Protein AF-A0A093XLX3-F1 (afdb_monomer_lite)

Radius of gyration: 15.16 Å; chains: 1; bounding box: 45×18×30 Å

Sequence (67 aa):
MLAQNGVACIGTIAEQTYADSTIILESADDTFAETLRTASGATNTEMESADGGKTWTIAKITIPAMK

Structure (mmCIF, N/CA/C/O backbone):
data_AF-A0A093XLX3-F1
#
_entry.id   AF-A0A093XLX3-F1
#
loop_
_atom_site.group_PDB
_atom_site.id
_atom_site.type_symbol
_atom_site.label_atom_id
_atom_site.label_alt_id
_atom_site.label_comp_id
_atom_site.label_asym_id
_atom_site.label_entity_id
_atom_site.label_seq_id
_atom_site.pdbx_PDB_ins_code
_atom_site.Cartn_x
_atom_site.Cartn_y
_atom_site.Cartn_z
_atom_site.occupancy
_atom_site.B_iso_or_equiv
_atom_site.auth_seq_id
_atom_site.auth_comp_id
_atom_site.auth_asym_id
_atom_site.auth_atom_id
_atom_site.pdbx_PDB_model_num
ATOM 1 N N . MET A 1 1 ? 22.837 9.910 -0.481 1.00 52.44 1 MET A N 1
ATOM 2 C CA . MET A 1 1 ? 23.371 8.984 0.541 1.00 52.44 1 MET A CA 1
ATOM 3 C C . MET A 1 1 ? 24.460 8.144 -0.100 1.00 52.44 1 MET A C 1
ATOM 5 O O . MET A 1 1 ? 24.226 7.593 -1.169 1.00 52.44 1 MET A O 1
ATOM 9 N N . LEU A 1 2 ? 25.647 8.101 0.502 1.00 48.19 2 LEU A N 1
ATOM 10 C CA . LEU A 1 2 ? 26.710 7.177 0.102 1.00 48.19 2 LEU A CA 1
ATOM 11 C C . LEU A 1 2 ? 26.502 5.869 0.877 1.00 48.19 2 LEU A C 1
ATOM 13 O O . LEU A 1 2 ? 26.194 5.914 2.068 1.00 48.19 2 LEU A O 1
ATOM 17 N N . ALA A 1 3 ? 26.648 4.722 0.220 1.00 61.03 3 ALA A N 1
ATOM 18 C CA . ALA A 1 3 ? 26.781 3.441 0.900 1.00 61.03 3 ALA A CA 1
ATOM 19 C C . ALA A 1 3 ? 28.036 3.469 1.787 1.00 61.03 3 ALA A C 1
ATOM 21 O O . ALA A 1 3 ? 28.957 4.254 1.540 1.00 61.03 3 ALA A O 1
ATOM 22 N N . GLN A 1 4 ? 28.110 2.576 2.779 1.00 63.88 4 GLN A N 1
ATOM 23 C CA . GLN A 1 4 ? 29.224 2.494 3.742 1.00 63.88 4 GLN A CA 1
ATOM 24 C C . GLN A 1 4 ? 30.623 2.334 3.095 1.00 63.88 4 GLN A C 1
ATOM 26 O O . GLN A 1 4 ? 31.622 2.495 3.784 1.00 63.88 4 GLN A O 1
ATOM 31 N N . ASN A 1 5 ? 30.705 2.114 1.774 1.00 73.44 5 ASN A N 1
ATOM 32 C CA . ASN A 1 5 ? 31.940 1.963 0.996 1.00 73.44 5 ASN A CA 1
ATOM 33 C C . ASN A 1 5 ? 32.211 3.102 -0.016 1.00 73.44 5 ASN A C 1
ATOM 35 O O . ASN A 1 5 ? 32.981 2.913 -0.953 1.00 73.44 5 ASN A O 1
ATOM 39 N N . GLY A 1 6 ? 31.560 4.266 0.104 1.00 70.88 6 GLY A N 1
ATOM 40 C CA . GLY A 1 6 ? 31.813 5.418 -0.783 1.00 70.88 6 GLY A CA 1
ATOM 41 C C . GLY A 1 6 ? 31.213 5.307 -2.194 1.00 70.88 6 GLY A C 1
ATOM 42 O O . GLY A 1 6 ? 31.410 6.196 -3.017 1.00 70.88 6 GLY A O 1
ATOM 43 N N . VAL A 1 7 ? 30.440 4.253 -2.466 1.00 74.25 7 VAL A N 1
ATOM 44 C CA . VAL A 1 7 ? 29.618 4.104 -3.678 1.00 74.25 7 VAL A CA 1
ATOM 45 C C . VAL A 1 7 ? 28.246 4.725 -3.413 1.00 74.25 7 VAL A C 1
ATOM 47 O O . VAL A 1 7 ? 27.692 4.533 -2.334 1.00 74.25 7 VAL A O 1
ATOM 50 N N . ALA A 1 8 ? 27.676 5.476 -4.357 1.00 71.94 8 ALA A N 1
ATOM 51 C CA . ALA A 1 8 ? 26.303 5.963 -4.215 1.00 71.94 8 ALA A CA 1
ATOM 52 C C . ALA A 1 8 ? 25.339 4.773 -4.071 1.00 71.94 8 ALA A C 1
ATOM 54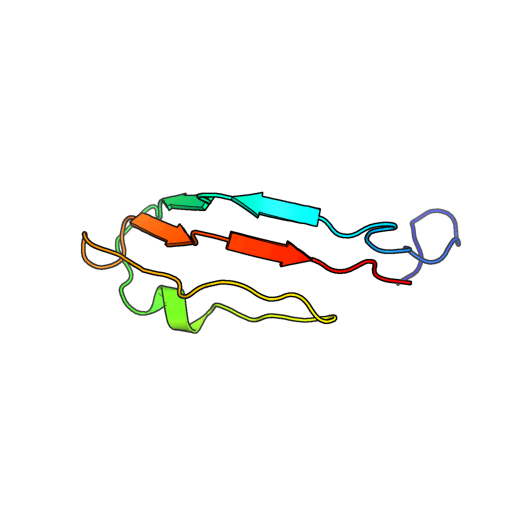 O O . ALA A 1 8 ? 25.448 3.803 -4.821 1.00 71.94 8 ALA A O 1
ATOM 55 N N . CYS A 1 9 ? 24.403 4.829 -3.118 1.00 70.75 9 CYS A N 1
ATOM 56 C CA . CYS A 1 9 ? 23.327 3.842 -3.088 1.00 70.75 9 CYS A CA 1
ATOM 57 C C . CYS A 1 9 ? 22.504 4.007 -4.368 1.00 70.75 9 CYS A C 1
ATOM 59 O O . CYS A 1 9 ? 21.789 5.000 -4.505 1.00 70.75 9 CYS A O 1
ATOM 61 N N . ILE A 1 10 ? 22.622 3.055 -5.292 1.00 76.88 10 ILE A N 1
ATOM 62 C CA . ILE A 1 10 ? 21.690 2.930 -6.409 1.00 76.88 10 ILE A CA 1
ATOM 63 C C . ILE A 1 10 ? 20.432 2.238 -5.889 1.00 76.88 10 ILE A C 1
ATOM 65 O O . ILE A 1 10 ? 20.522 1.333 -5.054 1.00 76.88 10 ILE A O 1
ATOM 69 N N . GLY A 1 11 ? 19.264 2.714 -6.311 1.00 81.31 11 GLY A N 1
ATOM 70 C CA . GLY A 1 11 ? 18.005 2.103 -5.916 1.00 81.31 11 GLY A CA 1
ATOM 71 C C . GLY A 1 11 ? 17.747 0.807 -6.687 1.00 81.31 11 GLY A C 1
ATOM 72 O O . GLY A 1 11 ? 18.654 0.052 -7.037 1.00 81.31 11 GLY A O 1
ATOM 73 N N . THR A 1 12 ? 16.482 0.522 -6.955 1.00 87.50 12 THR A N 1
ATOM 74 C CA . THR A 1 12 ? 16.053 -0.614 -7.775 1.00 87.50 12 THR A CA 1
ATOM 75 C C . THR A 1 12 ? 16.623 -0.515 -9.199 1.00 87.50 12 THR A C 1
ATOM 77 O O . THR A 1 12 ? 16.448 0.486 -9.881 1.00 87.50 12 THR A O 1
ATOM 80 N N . ILE A 1 13 ? 17.286 -1.564 -9.694 1.00 89.81 13 ILE A N 1
ATOM 81 C CA . ILE A 1 13 ? 17.843 -1.580 -11.066 1.00 89.81 13 ILE A CA 1
ATOM 82 C C . ILE A 1 13 ? 16.802 -1.919 -12.147 1.00 89.81 13 ILE A C 1
ATOM 84 O O . ILE A 1 13 ? 17.035 -1.699 -13.334 1.00 89.81 13 ILE A O 1
ATOM 88 N N . ALA A 1 14 ? 15.659 -2.461 -11.733 1.00 92.69 14 ALA A N 1
ATOM 89 C CA . ALA A 1 14 ? 14.519 -2.828 -12.560 1.00 92.69 14 ALA A CA 1
ATOM 90 C C . ALA A 1 14 ? 13.229 -2.562 -11.775 1.00 92.69 14 ALA A C 1
ATOM 92 O O . ALA A 1 14 ? 13.270 -2.416 -10.551 1.00 92.69 14 ALA A O 1
ATOM 93 N N . GLU A 1 15 ? 12.098 -2.504 -12.477 1.00 95.44 15 GLU A N 1
ATOM 94 C CA . GLU A 1 15 ? 10.791 -2.393 -11.832 1.00 95.44 15 GLU A CA 1
ATOM 95 C C . GLU A 1 15 ? 10.546 -3.582 -10.892 1.00 95.44 15 GLU A C 1
ATOM 97 O O . GLU A 1 15 ? 10.837 -4.730 -11.232 1.00 95.44 15 GLU A O 1
ATOM 102 N N . GLN A 1 16 ? 10.007 -3.297 -9.709 1.00 95.94 16 GLN A N 1
ATOM 103 C CA . GLN A 1 16 ? 9.556 -4.301 -8.754 1.00 95.94 16 GLN A CA 1
ATOM 104 C C . GLN A 1 16 ? 8.059 -4.149 -8.519 1.00 95.94 16 GLN A C 1
ATOM 106 O O . GLN A 1 16 ? 7.548 -3.034 -8.409 1.00 95.94 16 GLN A O 1
ATOM 111 N N . THR A 1 17 ? 7.365 -5.280 -8.423 1.00 97.31 17 THR A N 1
ATOM 112 C CA . THR A 1 17 ? 5.938 -5.333 -8.102 1.00 97.31 17 THR A CA 1
ATOM 113 C C . THR A 1 17 ? 5.732 -6.156 -6.838 1.00 97.31 17 THR A C 1
ATOM 115 O O . THR A 1 17 ? 6.224 -7.280 -6.750 1.00 97.31 17 THR A O 1
ATOM 118 N N . TYR A 1 18 ? 4.958 -5.614 -5.901 1.00 96.94 18 TYR A N 1
ATOM 119 C CA . TYR A 1 18 ? 4.390 -6.359 -4.780 1.00 96.94 18 TYR A CA 1
ATOM 120 C C . TYR A 1 18 ? 2.888 -6.484 -5.022 1.00 96.94 18 TYR A C 1
ATOM 122 O O . TYR A 1 18 ? 2.223 -5.478 -5.273 1.00 96.94 18 TYR A O 1
ATOM 130 N N . ALA A 1 19 ? 2.376 -7.710 -4.995 1.00 98.00 19 ALA A N 1
ATOM 131 C CA . ALA A 1 19 ? 0.960 -8.007 -5.182 1.00 98.00 19 ALA A CA 1
ATOM 132 C C . ALA A 1 19 ? 0.338 -8.442 -3.853 1.00 98.00 19 ALA A C 1
ATOM 134 O O . ALA A 1 19 ? 1.026 -9.058 -3.037 1.00 98.00 19 ALA A O 1
ATOM 135 N N . ASP A 1 20 ? -0.934 -8.097 -3.653 1.00 97.44 20 ASP A N 1
ATOM 136 C CA . ASP A 1 20 ? -1.777 -8.555 -2.539 1.00 97.44 20 ASP A CA 1
ATOM 137 C C . ASP A 1 20 ? -1.110 -8.392 -1.162 1.00 97.44 20 ASP A C 1
ATOM 139 O O . ASP A 1 20 ? -1.099 -9.283 -0.309 1.00 97.44 20 ASP A O 1
ATOM 143 N N . SER A 1 21 ? -0.498 -7.225 -0.952 1.00 98.00 21 SER A N 1
ATOM 144 C CA . SER A 1 21 ? 0.210 -6.922 0.289 1.00 98.00 21 SER A CA 1
ATOM 145 C C . SER A 1 21 ? -0.786 -6.721 1.424 1.00 98.00 21 SER A C 1
ATOM 147 O O . SER A 1 21 ? -1.756 -5.981 1.275 1.00 98.00 21 SER A O 1
ATOM 149 N N . THR A 1 22 ? -0.518 -7.354 2.566 1.00 98.06 22 THR A N 1
ATOM 150 C CA . THR A 1 22 ? -1.329 -7.240 3.784 1.00 98.06 22 THR A CA 1
ATOM 151 C C . THR A 1 22 ? -0.481 -6.685 4.920 1.00 98.06 22 THR A C 1
ATOM 153 O O . THR A 1 22 ? 0.606 -7.194 5.197 1.00 98.06 22 THR A O 1
ATOM 156 N N . ILE A 1 23 ? -0.988 -5.655 5.590 1.00 97.94 23 ILE A N 1
ATOM 157 C CA . ILE A 1 23 ? -0.388 -5.042 6.775 1.00 97.94 23 ILE A CA 1
ATOM 158 C C . ILE A 1 23 ? -1.357 -5.260 7.937 1.00 97.94 23 ILE A C 1
ATOM 160 O O . ILE A 1 23 ? -2.529 -4.910 7.838 1.00 97.94 23 ILE A O 1
ATOM 164 N N . ILE A 1 24 ? -0.874 -5.836 9.038 1.00 98.12 24 ILE A N 1
ATOM 165 C CA . ILE A 1 24 ? -1.670 -6.075 10.247 1.00 98.12 24 ILE A CA 1
ATOM 166 C C . ILE A 1 24 ? -1.092 -5.212 11.361 1.00 98.12 24 ILE A C 1
ATOM 168 O O . ILE A 1 24 ? 0.071 -5.375 11.734 1.00 98.12 24 ILE A O 1
ATOM 172 N N . LEU A 1 25 ? -1.901 -4.300 11.891 1.00 98.12 25 LEU A N 1
ATOM 173 C CA . LEU A 1 25 ? -1.500 -3.426 12.988 1.00 98.12 25 LEU A CA 1
ATOM 174 C C . LEU A 1 25 ? -1.695 -4.126 14.335 1.00 98.12 25 LEU A C 1
ATOM 176 O O . LEU A 1 25 ? -2.525 -5.023 14.485 1.00 98.12 25 LEU A O 1
ATOM 180 N N . GLU A 1 26 ? -0.953 -3.709 15.358 1.00 98.19 26 GLU A N 1
ATOM 181 C CA . GLU A 1 26 ? -1.147 -4.212 16.725 1.00 98.19 26 GLU A CA 1
ATOM 182 C C . GLU A 1 26 ? -2.512 -3.793 17.295 1.00 98.19 26 GLU A C 1
ATOM 184 O O . GLU A 1 26 ? -3.194 -4.596 17.932 1.00 98.19 26 GLU A O 1
ATOM 189 N N . SER A 1 27 ? -2.960 -2.577 16.991 1.00 98.12 27 SER A N 1
ATOM 190 C CA . SER A 1 27 ? -4.283 -2.039 17.331 1.00 98.12 27 SER A CA 1
ATOM 191 C C . SER A 1 27 ? -4.898 -1.373 16.102 1.00 98.12 27 SER A C 1
ATOM 193 O O . SER A 1 27 ? -4.159 -0.950 15.218 1.00 98.12 27 SER A O 1
ATOM 195 N N . ALA A 1 28 ? -6.230 -1.328 16.024 1.00 98.50 28 ALA A N 1
ATOM 196 C CA . ALA A 1 28 ? -6.922 -0.699 14.901 1.00 98.50 28 ALA A CA 1
ATOM 197 C C . ALA A 1 28 ? -6.656 0.816 14.870 1.00 98.50 28 ALA A C 1
ATOM 199 O O . ALA A 1 28 ? -6.693 1.464 15.917 1.00 98.50 28 ALA A O 1
ATOM 200 N N . ASP A 1 29 ? -6.406 1.347 13.677 1.00 98.38 29 ASP A N 1
ATOM 201 C CA . ASP A 1 29 ? -6.241 2.773 13.390 1.00 98.38 29 ASP A CA 1
ATOM 202 C C . ASP A 1 29 ? -6.820 3.038 11.997 1.00 98.38 29 ASP A C 1
ATOM 204 O O . ASP A 1 29 ? -6.241 2.614 10.996 1.00 98.38 29 ASP A O 1
ATOM 208 N N . ASP A 1 30 ? -7.980 3.692 11.934 1.00 97.75 30 ASP A N 1
ATOM 209 C CA . ASP A 1 30 ? -8.702 3.989 10.692 1.00 97.75 30 ASP A CA 1
ATOM 210 C C . ASP A 1 30 ? -8.060 5.119 9.874 1.00 97.75 30 ASP A C 1
ATOM 212 O O . ASP A 1 30 ? -8.320 5.236 8.676 1.00 97.75 30 ASP A O 1
ATOM 216 N N . THR A 1 31 ? -7.157 5.894 10.480 1.00 97.69 31 THR A N 1
ATOM 217 C CA . THR A 1 31 ? -6.413 6.973 9.818 1.00 97.69 31 THR A CA 1
ATOM 218 C C . THR A 1 31 ? -5.084 6.509 9.225 1.00 97.69 31 THR A C 1
ATOM 220 O O . THR A 1 31 ? -4.417 7.272 8.526 1.00 97.69 31 THR A O 1
ATOM 223 N N . PHE A 1 32 ? -4.686 5.249 9.434 1.00 97.75 32 PHE A N 1
ATOM 224 C CA . PHE A 1 32 ? -3.381 4.749 8.991 1.00 97.75 32 PHE A CA 1
ATOM 225 C C . PHE A 1 32 ? -3.152 4.902 7.477 1.00 97.75 32 PHE A C 1
ATOM 227 O O . PHE A 1 32 ? -2.035 5.223 7.057 1.00 97.75 32 PHE A O 1
ATOM 234 N N . ALA A 1 33 ? -4.195 4.762 6.650 1.00 96.50 33 ALA A N 1
ATOM 235 C CA . ALA A 1 33 ? -4.105 4.995 5.206 1.00 96.50 33 ALA A CA 1
ATOM 236 C C . ALA A 1 33 ? -3.638 6.415 4.840 1.00 96.50 33 ALA A C 1
ATOM 238 O O . ALA A 1 33 ? -2.955 6.591 3.831 1.00 96.50 33 ALA A O 1
ATOM 239 N N . GLU A 1 34 ? -3.914 7.424 5.671 1.00 96.62 34 GLU A N 1
ATOM 240 C CA . GLU A 1 34 ? -3.467 8.808 5.449 1.00 96.62 34 GLU A CA 1
ATOM 241 C C . GLU A 1 34 ? -1.941 8.962 5.567 1.00 96.62 34 GLU A C 1
ATOM 243 O O . GLU A 1 34 ? -1.355 9.942 5.094 1.00 96.62 34 GLU A O 1
ATOM 248 N N . THR A 1 35 ? -1.267 7.982 6.176 1.00 95.94 35 THR A N 1
ATOM 249 C CA . THR A 1 35 ? 0.195 7.958 6.298 1.00 95.94 35 THR A CA 1
ATOM 250 C C . THR A 1 35 ? 0.888 7.462 5.028 1.00 95.94 35 THR A C 1
ATOM 252 O O . THR A 1 35 ? 2.101 7.651 4.876 1.00 95.94 35 THR A O 1
ATOM 255 N N . LEU A 1 36 ? 0.139 6.862 4.094 1.00 95.38 36 LEU A N 1
ATOM 256 C CA . LEU A 1 36 ? 0.679 6.334 2.851 1.00 95.38 36 LEU A CA 1
ATOM 257 C C . LEU A 1 36 ? 1.268 7.467 2.007 1.00 95.38 36 LEU A C 1
ATOM 259 O O . LEU A 1 36 ? 0.580 8.376 1.544 1.00 95.38 36 LEU A O 1
ATOM 263 N N . ARG A 1 37 ? 2.574 7.386 1.761 1.00 94.56 37 ARG A N 1
ATOM 264 C CA . ARG A 1 37 ? 3.280 8.295 0.861 1.00 94.56 37 ARG A CA 1
ATOM 265 C C . ARG A 1 37 ? 4.073 7.514 -0.163 1.00 94.56 37 ARG A C 1
ATOM 267 O O . ARG A 1 37 ? 4.723 6.521 0.151 1.00 94.56 37 ARG A O 1
ATOM 274 N N . THR A 1 38 ? 4.068 8.021 -1.386 1.00 93.88 38 THR A N 1
ATOM 275 C CA . THR A 1 38 ? 4.907 7.532 -2.476 1.00 93.88 38 THR A CA 1
ATOM 276 C C . THR A 1 38 ? 6.027 8.521 -2.757 1.00 93.88 38 THR A C 1
ATOM 278 O O . THR A 1 38 ? 5.823 9.734 -2.741 1.00 93.88 38 THR A O 1
ATOM 281 N N . ALA A 1 39 ? 7.213 8.006 -3.057 1.00 89.38 39 ALA A N 1
ATOM 282 C CA . ALA A 1 39 ? 8.359 8.796 -3.487 1.00 89.38 39 ALA A CA 1
ATOM 283 C C . ALA A 1 39 ? 9.039 8.115 -4.678 1.00 89.38 39 ALA A C 1
ATOM 285 O O . ALA A 1 39 ? 8.804 6.938 -4.948 1.00 89.38 39 ALA A O 1
ATOM 286 N N . SER A 1 40 ? 9.882 8.860 -5.395 1.00 89.19 40 SER A N 1
ATOM 287 C CA . SER A 1 40 ? 10.739 8.315 -6.460 1.00 89.19 40 SER A CA 1
ATOM 288 C C . SER A 1 40 ? 9.982 7.552 -7.561 1.00 89.19 40 SER A C 1
ATOM 290 O O . SER A 1 40 ? 10.486 6.573 -8.102 1.00 89.19 40 SER A O 1
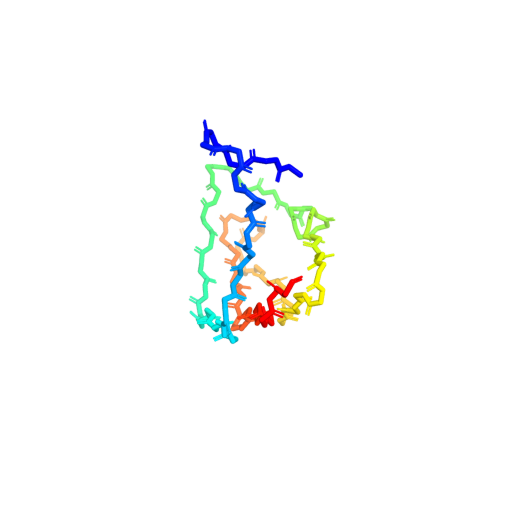ATOM 292 N N . GLY A 1 41 ? 8.761 7.992 -7.888 1.00 91.69 41 GLY A N 1
ATOM 293 C CA . GLY A 1 41 ? 7.926 7.391 -8.935 1.00 91.69 41 GLY A CA 1
ATOM 294 C C . GLY A 1 41 ? 7.221 6.090 -8.540 1.00 91.69 41 GLY A C 1
ATOM 295 O O . GLY A 1 41 ? 6.606 5.460 -9.397 1.00 91.69 41 GLY A O 1
ATOM 296 N N . ALA A 1 42 ? 7.292 5.683 -7.269 1.00 95.50 42 ALA A N 1
ATOM 297 C CA . ALA A 1 42 ? 6.490 4.579 -6.761 1.00 95.50 42 ALA A CA 1
ATOM 298 C C . ALA A 1 42 ? 4.988 4.868 -6.916 1.00 95.50 42 ALA A C 1
ATOM 300 O O . ALA A 1 42 ? 4.545 6.004 -6.744 1.00 95.50 42 ALA A O 1
ATOM 301 N N . THR A 1 43 ? 4.207 3.831 -7.200 1.00 96.94 43 THR A N 1
ATOM 302 C CA . THR A 1 43 ? 2.741 3.898 -7.256 1.00 96.94 43 THR A CA 1
ATOM 303 C C . THR A 1 43 ? 2.134 2.737 -6.484 1.00 96.94 43 THR A C 1
ATOM 305 O O . THR A 1 43 ? 2.781 1.710 -6.267 1.00 96.94 43 THR A O 1
ATOM 308 N N . ASN A 1 44 ? 0.887 2.898 -6.060 1.00 97.50 44 ASN A N 1
ATOM 309 C CA . ASN A 1 44 ? 0.107 1.845 -5.432 1.00 97.50 44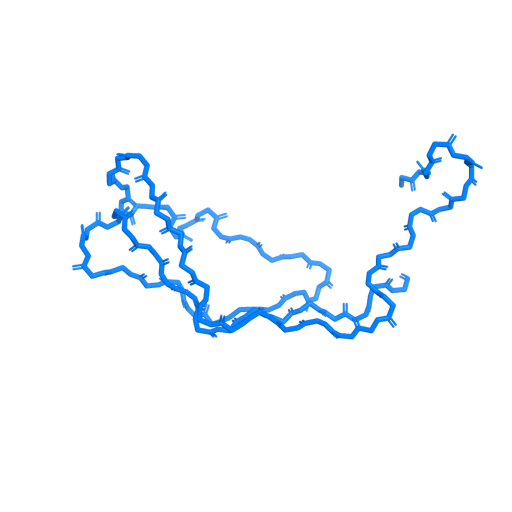 ASN A CA 1
ATOM 310 C C . ASN A 1 44 ? -1.365 1.961 -5.836 1.00 97.50 44 ASN A C 1
ATOM 312 O O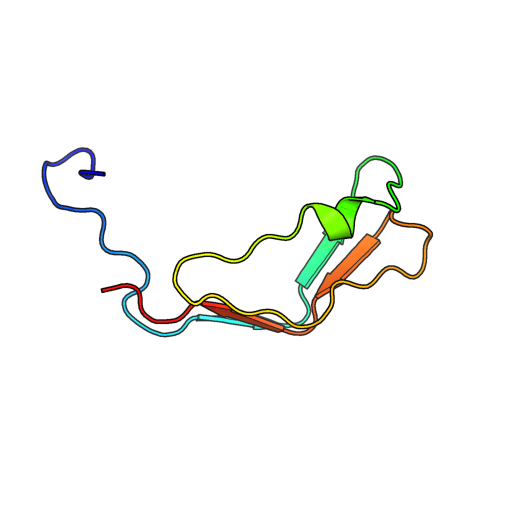 . ASN A 1 44 ? -1.813 3.009 -6.301 1.00 97.50 44 ASN A O 1
ATOM 316 N N . THR A 1 45 ? -2.091 0.858 -5.699 1.00 97.88 45 THR A N 1
ATOM 317 C CA . THR A 1 45 ? -3.552 0.895 -5.610 1.00 97.88 45 THR A CA 1
ATOM 318 C C . THR A 1 45 ? -3.973 1.461 -4.261 1.00 97.88 45 THR A C 1
ATOM 320 O O . THR A 1 45 ? -3.167 1.512 -3.332 1.00 97.88 45 THR A O 1
ATOM 323 N N . GLU A 1 46 ? -5.248 1.825 -4.149 1.00 96.81 46 GLU A N 1
ATOM 324 C CA . GLU A 1 46 ? -5.842 2.260 -2.888 1.00 96.81 46 GLU A CA 1
ATOM 325 C C . GLU A 1 46 ? -5.552 1.265 -1.753 1.00 96.81 46 GLU A C 1
ATOM 327 O O . GLU A 1 46 ? -5.470 0.050 -1.968 1.00 96.81 46 GLU A O 1
ATOM 332 N N . MET A 1 47 ? -5.319 1.817 -0.562 1.00 97.12 47 MET A N 1
ATOM 333 C CA . MET A 1 47 ? -5.140 1.052 0.663 1.00 97.12 47 MET A CA 1
ATOM 334 C C . MET A 1 47 ? -6.500 0.944 1.346 1.00 97.12 47 MET A C 1
ATOM 336 O O . MET A 1 47 ? -7.090 1.954 1.718 1.00 97.12 47 MET A O 1
ATOM 340 N N . GLU A 1 48 ? -6.983 -0.280 1.517 1.00 97.69 48 GLU A N 1
ATOM 341 C CA . GLU A 1 48 ? -8.338 -0.548 2.003 1.00 97.69 48 GLU A CA 1
ATOM 342 C C . GLU A 1 48 ? -8.307 -1.340 3.311 1.00 97.69 48 GLU A C 1
ATOM 344 O O . GLU A 1 48 ? -7.398 -2.140 3.544 1.00 97.69 48 GLU A O 1
ATOM 349 N N . SER A 1 49 ? -9.322 -1.142 4.153 1.00 97.94 49 SER A N 1
ATOM 350 C CA . SER A 1 49 ? -9.547 -1.930 5.365 1.00 97.94 49 SER A CA 1
ATOM 351 C C . SER A 1 49 ? -11.027 -2.273 5.510 1.00 97.94 49 SER A C 1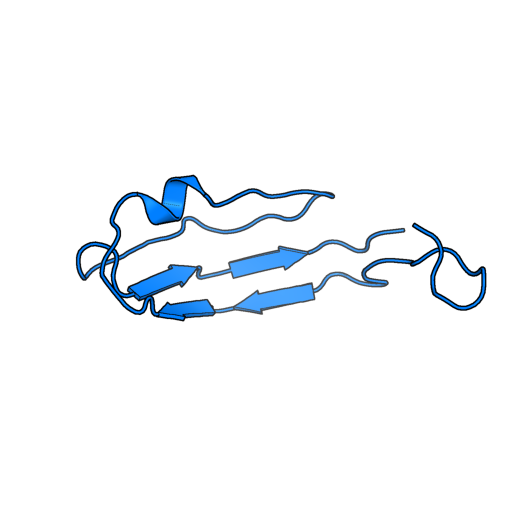
ATOM 353 O O . SER A 1 49 ? -11.898 -1.433 5.289 1.00 97.94 49 SER A O 1
ATOM 355 N N . ALA A 1 50 ? -11.312 -3.514 5.907 1.00 97.31 50 ALA A N 1
ATOM 356 C CA . ALA A 1 50 ? -12.668 -4.008 6.153 1.00 97.31 50 ALA A CA 1
ATOM 357 C C . ALA A 1 50 ? -12.986 -4.188 7.650 1.00 97.31 50 ALA A C 1
ATOM 359 O O . ALA A 1 50 ? -14.120 -4.498 8.008 1.00 97.31 50 ALA A O 1
ATOM 360 N N . ASP A 1 51 ? -11.994 -4.013 8.526 1.00 97.56 51 ASP A N 1
ATOM 361 C CA . ASP A 1 51 ? -12.074 -4.295 9.964 1.00 97.56 51 ASP A CA 1
ATOM 362 C C . ASP A 1 51 ? -11.784 -3.056 10.830 1.00 97.56 51 ASP A C 1
ATOM 364 O O . ASP A 1 51 ? -11.356 -3.168 11.979 1.00 97.56 51 ASP A O 1
ATOM 368 N N . GLY A 1 52 ? -12.047 -1.866 10.279 1.00 96.69 52 GLY A N 1
ATOM 369 C CA . GLY A 1 52 ? -11.899 -0.593 10.989 1.00 96.69 52 GLY A CA 1
ATOM 370 C C . GLY A 1 52 ? -10.446 -0.162 11.191 1.00 96.69 52 GLY A C 1
ATOM 371 O O . GLY A 1 52 ? -10.152 0.525 12.162 1.00 96.69 52 GLY A O 1
ATOM 372 N N . GLY A 1 53 ? -9.536 -0.584 10.308 1.00 98.06 53 GLY A N 1
ATOM 373 C CA . GLY A 1 53 ? -8.132 -0.176 10.328 1.00 98.06 53 GLY A CA 1
ATOM 374 C C . GLY A 1 53 ? -7.197 -1.123 11.081 1.00 98.06 53 GLY A C 1
ATOM 375 O O . GLY A 1 53 ? -6.092 -0.724 11.443 1.00 98.06 53 GLY A O 1
ATOM 376 N N . LYS A 1 54 ? -7.601 -2.372 11.348 1.00 98.38 54 LYS A N 1
ATOM 377 C CA . LYS A 1 54 ? -6.736 -3.393 11.971 1.00 98.38 54 LYS A CA 1
ATOM 378 C C . LYS A 1 54 ? -5.899 -4.134 10.925 1.00 98.38 54 LYS A C 1
ATOM 380 O O . LYS A 1 54 ? -4.719 -4.407 11.166 1.00 98.38 54 LYS A O 1
ATOM 385 N N . THR A 1 55 ? -6.495 -4.410 9.771 1.00 98.50 55 THR A N 1
ATOM 386 C CA . THR A 1 55 ? -5.872 -5.037 8.608 1.00 98.50 55 THR A CA 1
ATOM 387 C C . THR A 1 55 ? -6.034 -4.127 7.401 1.00 98.50 55 THR A C 1
ATOM 389 O O . THR A 1 55 ? -7.141 -3.680 7.095 1.00 98.50 55 THR A O 1
ATOM 392 N N . TRP A 1 56 ? -4.929 -3.888 6.702 1.00 98.44 56 TRP A N 1
ATOM 393 C CA . TRP A 1 56 ? -4.868 -3.063 5.504 1.00 98.44 56 TRP A CA 1
ATOM 394 C C . TRP A 1 56 ? -4.356 -3.875 4.323 1.00 98.44 56 TRP A C 1
ATOM 396 O O . TRP A 1 56 ? -3.335 -4.560 4.433 1.00 98.44 56 TRP A O 1
ATOM 406 N N . THR A 1 57 ? -5.041 -3.777 3.188 1.00 98.38 57 THR A N 1
ATOM 407 C CA . THR A 1 57 ? -4.658 -4.451 1.946 1.00 98.38 57 THR A CA 1
ATOM 408 C C . THR A 1 57 ? -4.300 -3.449 0.863 1.00 98.38 57 THR A C 1
ATOM 410 O O . THR A 1 57 ? -4.983 -2.443 0.688 1.00 98.38 57 THR A O 1
ATOM 413 N N . ILE A 1 58 ? -3.242 -3.753 0.111 1.00 98.31 58 ILE A N 1
ATOM 414 C CA . ILE A 1 58 ? -2.872 -3.045 -1.115 1.00 98.31 58 ILE A CA 1
ATOM 415 C C . ILE A 1 58 ? -2.711 -4.091 -2.215 1.00 98.31 58 ILE A C 1
ATOM 417 O O . ILE A 1 58 ? -1.787 -4.907 -2.175 1.00 98.31 58 ILE A O 1
ATOM 421 N N . ALA A 1 59 ? -3.595 -4.055 -3.211 1.00 98.31 59 ALA A N 1
ATOM 422 C CA . ALA A 1 59 ? -3.601 -5.025 -4.304 1.00 98.31 59 ALA A CA 1
ATOM 423 C C . ALA A 1 59 ? -2.314 -4.977 -5.141 1.00 98.31 59 ALA A C 1
ATOM 425 O O . ALA A 1 59 ? -1.796 -6.015 -5.554 1.00 98.31 59 ALA A O 1
ATOM 426 N N . LYS A 1 60 ? -1.766 -3.779 -5.387 1.00 98.31 60 LYS A N 1
ATOM 427 C CA . LYS A 1 60 ? -0.520 -3.633 -6.145 1.00 98.31 60 LYS A CA 1
ATOM 428 C C . LYS A 1 60 ? 0.309 -2.445 -5.682 1.00 98.31 60 LYS A C 1
ATOM 430 O O . LYS A 1 60 ? -0.194 -1.331 -5.591 1.00 98.31 60 LYS A O 1
ATOM 435 N N . ILE A 1 61 ? 1.607 -2.671 -5.507 1.00 98.00 61 ILE A N 1
ATOM 436 C CA . ILE A 1 61 ? 2.631 -1.635 -5.337 1.00 98.00 61 ILE A CA 1
ATOM 437 C C . ILE A 1 61 ? 3.649 -1.800 -6.461 1.00 98.00 61 ILE A C 1
ATOM 439 O O . ILE A 1 61 ? 4.154 -2.901 -6.678 1.00 98.00 61 ILE A O 1
ATOM 443 N N . THR A 1 62 ? 3.967 -0.710 -7.155 1.00 97.81 62 THR A N 1
ATOM 444 C CA . THR A 1 62 ? 4.972 -0.685 -8.225 1.00 97.81 62 THR A CA 1
ATOM 445 C C . THR A 1 62 ? 6.092 0.266 -7.842 1.00 97.81 62 THR A C 1
ATOM 447 O O . THR A 1 62 ? 5.847 1.448 -7.597 1.00 97.81 62 THR A O 1
ATOM 450 N N . ILE A 1 63 ? 7.324 -0.237 -7.818 1.00 95.56 63 ILE A N 1
AT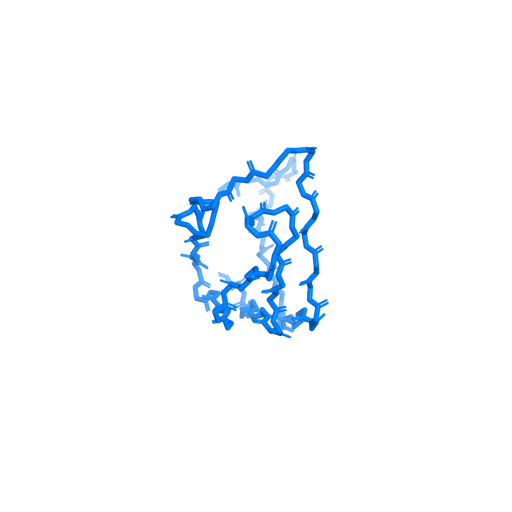OM 451 C CA . ILE A 1 63 ? 8.531 0.563 -7.609 1.00 95.56 63 ILE A CA 1
ATOM 452 C C . ILE A 1 63 ? 9.303 0.585 -8.931 1.00 95.56 63 ILE A C 1
ATOM 454 O O . ILE A 1 63 ? 9.751 -0.477 -9.367 1.00 95.56 63 ILE A O 1
ATOM 458 N N . PRO A 1 64 ? 9.471 1.745 -9.591 1.00 94.75 64 PRO A N 1
ATOM 459 C CA . PRO A 1 64 ? 10.191 1.820 -10.860 1.00 94.75 64 PRO A CA 1
ATOM 460 C C . PRO A 1 64 ? 11.682 1.543 -10.655 1.00 94.75 64 PRO A C 1
ATOM 462 O O . PRO A 1 64 ? 12.163 1.523 -9.525 1.00 94.75 64 PRO A O 1
ATOM 465 N N . ALA A 1 65 ? 12.444 1.385 -11.738 1.00 91.94 65 ALA A N 1
ATOM 466 C CA . ALA A 1 65 ? 13.902 1.409 -11.650 1.00 91.94 65 ALA A CA 1
ATOM 467 C C . ALA A 1 65 ? 14.384 2.806 -11.205 1.00 91.94 65 ALA A C 1
ATOM 469 O O . ALA A 1 65 ? 14.131 3.805 -11.881 1.00 91.94 65 ALA A O 1
ATOM 470 N N . MET A 1 66 ? 15.082 2.872 -10.075 1.00 83.06 66 MET A N 1
ATOM 471 C CA . MET A 1 66 ? 15.648 4.086 -9.498 1.00 83.06 66 MET A CA 1
ATOM 472 C C . MET A 1 66 ? 17.123 4.191 -9.902 1.00 83.06 66 MET A C 1
ATOM 474 O O . MET A 1 66 ? 17.992 3.571 -9.284 1.00 83.06 66 MET A O 1
ATOM 478 N N . LYS A 1 67 ? 17.375 4.936 -10.984 1.00 68.81 67 LYS A N 1
ATOM 479 C CA . LYS A 1 67 ? 18.722 5.247 -11.486 1.00 68.81 67 LYS A CA 1
ATOM 480 C C . LYS A 1 67 ? 19.421 6.307 -10.643 1.00 68.81 67 LYS A C 1
ATOM 482 O O . LYS A 1 67 ? 18.724 7.243 -10.192 1.00 68.81 67 LYS A O 1
#

Foldseek 3Di:
DADPVRHRDFDAQAKDKDAWDKDADPDADLCVQVVDDDDDPKDWDRWDDDPRRRMITTGMIMDGGGD

pLDDT: mean 91.07, std 11.91, range [48.19, 98.5]

Secondary structure (DSSP, 8-state):
-B-TTSSB----SS-EEEEEEEEE-SS--TTGGGG----TT-EEPPEE-SSSSSEEEEEEEEE----